Protein AF-A0A1A6B3C7-F1 (afdb_monomer_lite)

Foldseek 3Di:
DQQVVCVVCVVLQCVLCVDDGAPLPNQAPGRDPVLSVVLVVVLVVVLVVLVVVCVVVVPCLQNLLQLLLVLCCLCVRQPPSNCVSRVDHDPCVVVSVVVNVVSVVCSVVVCVVVVPDPVSNVVSPVSSNVCNVPSSVVSSNVSNVVNVVVVVVVVVD

Organism: NCBI:txid1353534

Secondary structure (DSSP, 8-state):
-HHHHHHHTHHHHHHH-SS--TTTGGG-SS--HHHHHHHHHHHHHHHHHHHHHHHHHT--HHHHHHHHHHHHHIIIIIIIIIIIHSSS--TTHHHHHHHHHHHHHHHHHHHHHTT--HHHHHHHHHHHHHHHHHHHHHHHHHHHHHHHHHHHHHH--

Radius of gyration: 17.5 Å; chains: 1; bounding box: 45×29×55 Å

InterPro domains:
  IPR025671 Protein of unknown function with HXXEE motif [PF13787] (2-106)

pLDDT: mean 87.46, std 9.34, range [53.22, 97.88]

Sequence (157 aa):
MTEVWAKRYKKEIDMAWPKRQPFGLDYMHFYQSPTIALGIYFEFILYLLISLLSAVFKSYFIWYSTFLGVTLHLLLIHIIIGSFKFKHYVPGVITSIIFLLPSIYYLYVSGKMLHYTGTTVILAFLLGIALLIALLPILHKSMGPCSNWFHKYSKAR

Structure (mmCIF, N/CA/C/O backbone):
data_AF-A0A1A6B3C7-F1
#
_entry.id   AF-A0A1A6B3C7-F1
#
loop_
_atom_site.group_PDB
_atom_site.id
_atom_site.type_symbol
_atom_site.label_atom_id
_atom_site.label_alt_id
_atom_site.label_comp_id
_atom_site.label_asym_id
_atom_site.label_entity_id
_atom_site.label_seq_id
_atom_site.pdbx_PDB_ins_code
_atom_site.Cartn_x
_atom_site.Cartn_y
_atom_site.Cartn_z
_atom_site.occupancy
_atom_site.B_iso_or_equiv
_atom_site.auth_seq_id
_atom_site.auth_comp_id
_atom_site.auth_asym_id
_atom_site.auth_atom_id
_atom_site.pdbx_PDB_model_num
ATOM 1 N N . MET A 1 1 ? 3.971 2.893 -19.612 1.00 67.00 1 MET A N 1
ATOM 2 C CA . MET A 1 1 ? 4.487 4.007 -18.768 1.00 67.00 1 MET A CA 1
ATOM 3 C C . MET A 1 1 ? 5.638 3.543 -17.882 1.00 67.00 1 MET A C 1
ATOM 5 O O . MET A 1 1 ? 6.721 4.111 -17.971 1.00 67.00 1 MET A O 1
ATOM 9 N N . THR A 1 2 ? 5.430 2.498 -17.077 1.00 76.25 2 THR A N 1
ATOM 10 C CA . THR A 1 2 ? 6.466 1.873 -16.233 1.00 76.25 2 THR A CA 1
ATOM 11 C C . THR A 1 2 ? 7.654 1.357 -17.045 1.00 76.25 2 THR A C 1
ATOM 13 O O . THR A 1 2 ? 8.788 1.519 -16.618 1.00 76.25 2 THR A O 1
ATOM 16 N N . GLU A 1 3 ? 7.407 0.854 -18.259 1.00 78.56 3 GLU A N 1
ATOM 17 C CA . GLU A 1 3 ? 8.450 0.404 -19.193 1.00 78.56 3 GLU A CA 1
ATOM 18 C C . GLU A 1 3 ? 9.423 1.494 -19.602 1.00 78.56 3 GLU A C 1
ATOM 20 O O . GLU A 1 3 ? 10.638 1.335 -19.507 1.00 78.56 3 GLU A O 1
ATOM 25 N N . VAL A 1 4 ? 8.874 2.621 -20.048 1.00 83.38 4 VAL A N 1
ATOM 26 C CA . VAL A 1 4 ? 9.660 3.766 -20.501 1.00 83.38 4 VAL A CA 1
ATOM 27 C C . VAL A 1 4 ? 10.434 4.357 -19.328 1.00 83.38 4 VAL A C 1
ATOM 29 O O . VAL A 1 4 ? 11.614 4.661 -19.471 1.00 83.38 4 VAL A O 1
ATOM 32 N N . TRP A 1 5 ? 9.792 4.468 -18.161 1.00 85.75 5 TRP A N 1
ATOM 33 C CA . TRP A 1 5 ? 10.437 4.929 -16.937 1.00 85.75 5 TRP A CA 1
ATOM 34 C C . TRP A 1 5 ? 11.610 4.027 -16.528 1.00 85.75 5 TRP A C 1
ATOM 36 O O . TRP A 1 5 ? 12.724 4.518 -16.354 1.00 85.75 5 TRP A O 1
ATOM 46 N N . ALA A 1 6 ? 11.390 2.716 -16.438 1.00 82.69 6 ALA A N 1
ATOM 47 C CA . ALA A 1 6 ? 12.410 1.790 -15.965 1.00 82.69 6 ALA A CA 1
ATOM 48 C C . ALA A 1 6 ? 13.567 1.640 -16.963 1.00 82.69 6 ALA A C 1
ATOM 50 O O . ALA A 1 6 ? 14.722 1.556 -16.560 1.00 82.69 6 ALA A O 1
ATOM 51 N N . LYS A 1 7 ? 13.287 1.705 -18.275 1.00 86.00 7 LYS A N 1
ATOM 52 C CA . LYS A 1 7 ? 14.331 1.762 -19.307 1.00 86.00 7 LYS A CA 1
ATOM 53 C C . LYS A 1 7 ? 15.154 3.049 -19.212 1.00 86.00 7 LYS A C 1
ATOM 55 O O . LYS A 1 7 ? 16.371 2.996 -19.361 1.00 86.00 7 LYS A O 1
ATOM 60 N N . ARG A 1 8 ? 14.502 4.194 -18.976 1.00 87.94 8 ARG A N 1
ATOM 61 C CA . ARG A 1 8 ? 15.158 5.508 -18.881 1.00 87.94 8 ARG A CA 1
ATOM 62 C C . ARG A 1 8 ? 16.119 5.593 -17.701 1.00 87.94 8 ARG A C 1
ATOM 64 O O . ARG A 1 8 ? 17.192 6.154 -17.867 1.00 87.94 8 ARG A O 1
ATOM 71 N N . TYR A 1 9 ? 15.730 5.042 -16.553 1.00 88.62 9 TYR A N 1
ATOM 72 C CA . TYR A 1 9 ? 16.489 5.143 -15.304 1.00 88.62 9 TYR A CA 1
ATOM 73 C C . TYR A 1 9 ? 17.169 3.834 -14.883 1.00 88.62 9 TYR A C 1
ATOM 75 O O . TYR A 1 9 ? 17.422 3.612 -13.700 1.00 88.62 9 TYR A O 1
ATOM 83 N N . LYS A 1 10 ? 17.433 2.926 -15.831 1.00 86.44 10 LYS A N 1
ATOM 84 C CA . LYS A 1 10 ? 17.954 1.584 -15.530 1.00 86.44 10 LYS A CA 1
ATOM 85 C C . LYS A 1 10 ? 19.218 1.635 -14.666 1.00 86.44 10 LYS A C 1
ATOM 87 O O . LYS A 1 10 ? 19.299 0.950 -13.654 1.00 86.44 10 LYS A O 1
ATO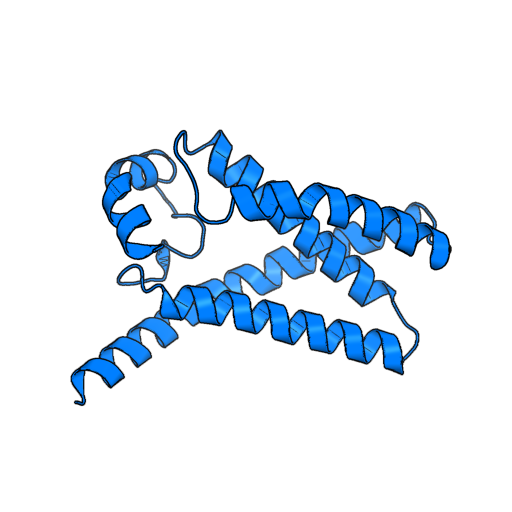M 92 N N . LYS A 1 11 ? 20.182 2.479 -15.045 1.00 88.81 11 LYS A N 1
ATOM 93 C CA . LYS A 1 11 ? 21.468 2.599 -14.345 1.00 88.81 11 LYS A CA 1
ATOM 94 C C . LYS A 1 11 ? 21.268 3.087 -12.910 1.00 88.81 11 LYS A C 1
ATOM 96 O O . LYS A 1 11 ? 21.895 2.584 -11.987 1.00 88.81 11 LYS A O 1
ATOM 101 N N . GLU A 1 12 ? 20.396 4.064 -12.718 1.00 90.19 12 GLU A N 1
ATOM 102 C CA . GLU A 1 12 ? 20.086 4.665 -11.428 1.00 90.19 12 GLU A CA 1
ATOM 103 C C . GLU A 1 12 ? 19.334 3.693 -10.517 1.00 90.19 12 GLU A C 1
ATOM 105 O O . GLU A 1 12 ? 19.617 3.645 -9.322 1.00 90.19 12 GLU A O 1
ATOM 110 N N . ILE A 1 13 ? 18.429 2.885 -11.080 1.00 86.94 13 ILE A N 1
ATOM 111 C CA . ILE A 1 13 ? 17.741 1.805 -10.362 1.00 86.94 13 ILE A CA 1
ATOM 112 C C . ILE A 1 13 ? 18.762 0.756 -9.905 1.00 86.94 13 ILE A C 1
ATOM 114 O O . ILE A 1 13 ? 18.779 0.408 -8.726 1.00 86.94 13 ILE A O 1
ATOM 118 N N . ASP A 1 14 ? 19.648 0.307 -10.798 1.00 87.06 14 ASP A N 1
ATOM 119 C CA . ASP A 1 14 ? 20.676 -0.695 -10.483 1.00 87.06 14 ASP A CA 1
ATOM 120 C C . ASP A 1 14 ? 21.661 -0.189 -9.411 1.00 87.06 14 ASP A C 1
ATOM 122 O O . ASP A 1 14 ? 22.065 -0.942 -8.525 1.00 87.06 14 ASP A O 1
ATOM 126 N N . MET A 1 15 ? 22.009 1.104 -9.434 1.00 88.50 15 MET A N 1
ATOM 127 C CA . MET A 1 15 ? 22.848 1.729 -8.403 1.00 88.50 15 MET A CA 1
ATOM 128 C C . MET A 1 15 ? 22.125 1.869 -7.056 1.00 88.50 15 MET A C 1
ATOM 130 O O . MET A 1 15 ? 22.731 1.641 -6.009 1.00 88.50 15 MET A O 1
ATOM 134 N N . ALA A 1 16 ? 20.844 2.248 -7.058 1.00 86.31 16 ALA A N 1
ATOM 135 C CA . ALA A 1 16 ? 20.058 2.406 -5.834 1.00 86.31 16 ALA A CA 1
ATOM 136 C C . ALA A 1 16 ? 19.694 1.055 -5.189 1.00 86.31 16 ALA A C 1
ATOM 138 O O . ALA A 1 16 ? 19.563 0.966 -3.964 1.00 86.31 16 ALA A O 1
ATOM 139 N N . TRP A 1 17 ? 19.560 -0.001 -5.998 1.00 86.12 17 TRP A N 1
ATOM 140 C CA . TRP A 1 17 ? 19.136 -1.333 -5.569 1.00 86.12 17 TRP A CA 1
ATOM 141 C C . TRP A 1 17 ? 19.932 -2.462 -6.249 1.00 86.12 17 TRP A C 1
ATOM 143 O O . TRP A 1 17 ? 19.378 -3.231 -7.032 1.00 86.12 17 TRP A O 1
ATOM 153 N N . PRO A 1 18 ? 21.212 -2.658 -5.883 1.00 82.94 18 PRO A N 1
ATOM 154 C CA . PRO A 1 18 ? 22.110 -3.587 -6.581 1.00 82.94 18 PRO A CA 1
ATOM 155 C C . PRO A 1 18 ? 21.789 -5.075 -6.373 1.00 82.94 18 PRO A C 1
ATOM 157 O O . PRO A 1 18 ? 22.317 -5.922 -7.084 1.00 82.94 18 PRO A O 1
ATOM 160 N N . LYS A 1 19 ? 20.978 -5.419 -5.362 1.00 82.12 19 LYS A N 1
ATOM 161 C CA . LYS A 1 19 ? 20.668 -6.818 -5.002 1.00 82.12 19 LYS A CA 1
ATOM 162 C C . LYS A 1 19 ? 19.259 -7.259 -5.386 1.00 82.12 19 LYS A C 1
ATOM 164 O O . LYS A 1 19 ? 19.072 -8.424 -5.717 1.00 82.12 19 LYS A O 1
ATOM 169 N N . ARG A 1 20 ? 18.275 -6.373 -5.217 1.00 77.56 20 ARG A N 1
ATOM 170 C CA . ARG A 1 20 ? 16.848 -6.632 -5.443 1.00 77.56 20 ARG A CA 1
ATOM 171 C C . ARG A 1 20 ? 16.152 -5.336 -5.798 1.00 77.56 20 ARG A C 1
ATOM 173 O O . ARG A 1 20 ? 16.101 -4.434 -4.957 1.00 77.56 20 ARG A O 1
ATOM 180 N N . GLN A 1 21 ? 15.639 -5.251 -7.011 1.00 77.25 21 GLN A N 1
ATOM 181 C CA . GLN A 1 21 ? 14.919 -4.092 -7.487 1.00 77.25 21 GLN A CA 1
ATOM 182 C C . GLN A 1 21 ? 13.523 -4.014 -6.831 1.00 77.25 21 GLN A C 1
ATOM 184 O O . GLN A 1 21 ? 12.835 -5.022 -6.647 1.00 77.25 21 GLN A O 1
ATOM 189 N N . PRO A 1 22 ? 13.078 -2.809 -6.445 1.00 72.38 22 PRO A N 1
ATOM 190 C CA . PRO A 1 22 ? 11.774 -2.595 -5.820 1.00 72.38 22 PRO A CA 1
ATOM 191 C C . PRO A 1 22 ? 10.623 -2.741 -6.833 1.00 72.38 22 PRO A C 1
ATOM 193 O O . PRO A 1 22 ? 10.848 -2.912 -8.025 1.00 72.38 22 PRO A O 1
ATOM 196 N N . PHE A 1 23 ? 9.373 -2.648 -6.364 1.00 68.62 23 PHE A N 1
ATOM 197 C CA . PHE A 1 23 ? 8.165 -2.571 -7.214 1.00 68.62 23 PHE A CA 1
ATOM 198 C C . PHE A 1 23 ? 7.959 -3.752 -8.183 1.00 68.62 23 PHE A C 1
ATOM 200 O O . PHE A 1 23 ? 7.419 -3.583 -9.273 1.00 68.62 23 PHE A O 1
ATOM 207 N N . GLY A 1 24 ? 8.433 -4.945 -7.812 1.00 67.81 24 GLY A N 1
ATOM 208 C CA . GLY A 1 24 ? 8.288 -6.147 -8.637 1.00 67.81 24 GLY A CA 1
ATOM 209 C C . GLY A 1 24 ? 9.179 -6.175 -9.882 1.00 67.81 24 GLY A C 1
ATOM 210 O O . GLY A 1 24 ? 9.039 -7.087 -10.694 1.00 67.81 24 GLY A O 1
ATOM 211 N N . LEU A 1 25 ? 10.114 -5.228 -10.021 1.00 73.38 25 LEU A N 1
ATOM 212 C CA . LEU A 1 25 ? 10.999 -5.128 -11.184 1.00 73.38 25 LEU A CA 1
ATOM 213 C C . LEU A 1 25 ? 11.884 -6.379 -11.366 1.00 73.38 25 LEU A C 1
ATOM 215 O O . LEU A 1 25 ? 12.137 -6.770 -12.500 1.00 73.38 25 LEU A O 1
ATOM 219 N N . ASP A 1 26 ? 12.250 -7.069 -10.279 1.00 70.25 26 ASP A N 1
ATOM 220 C CA . ASP A 1 26 ? 13.024 -8.324 -10.322 1.00 70.25 26 ASP A CA 1
ATOM 221 C C . ASP A 1 26 ? 12.297 -9.488 -11.024 1.00 70.25 26 ASP A C 1
ATOM 223 O O . ASP A 1 26 ? 12.937 -10.407 -11.532 1.00 70.25 26 ASP A O 1
ATOM 227 N N . TYR A 1 27 ? 10.959 -9.486 -11.031 1.00 63.81 27 TYR A N 1
ATOM 228 C CA . TYR A 1 27 ? 10.140 -10.607 -11.518 1.00 63.81 27 TYR A CA 1
ATOM 229 C C . TYR A 1 27 ? 9.562 -10.356 -12.914 1.00 63.81 27 TYR A C 1
ATOM 231 O O . TYR A 1 27 ? 8.865 -11.205 -13.467 1.00 63.81 27 TYR A O 1
ATOM 239 N N . MET A 1 28 ? 9.838 -9.191 -13.497 1.00 62.53 28 MET A N 1
ATOM 240 C CA . MET A 1 28 ? 9.318 -8.784 -14.793 1.00 62.53 28 MET A CA 1
ATOM 241 C C . MET A 1 28 ? 10.407 -8.885 -15.859 1.00 62.53 28 MET A C 1
ATOM 243 O O . MET A 1 28 ? 11.279 -8.027 -15.945 1.00 62.53 28 MET A O 1
ATOM 247 N N . HIS A 1 29 ? 10.336 -9.911 -16.716 1.00 61.31 29 HIS A N 1
ATOM 248 C CA . HIS A 1 29 ? 11.375 -10.149 -17.728 1.00 61.31 29 HIS A CA 1
ATOM 249 C C . HIS A 1 29 ? 11.527 -9.041 -18.773 1.00 61.31 29 HIS A C 1
ATOM 251 O O . HIS A 1 29 ? 12.598 -8.910 -19.344 1.00 61.31 29 HIS A O 1
ATOM 257 N N . PHE A 1 30 ? 10.509 -8.210 -18.961 1.00 54.19 30 PHE A N 1
ATOM 258 C CA . PHE A 1 30 ? 10.582 -6.838 -19.454 1.00 54.19 30 PHE A CA 1
ATOM 259 C C . PHE A 1 30 ? 9.404 -6.108 -18.794 1.00 54.19 30 PHE A C 1
ATOM 261 O O . PHE A 1 30 ? 8.420 -6.750 -18.428 1.00 54.19 30 PHE A O 1
ATOM 268 N N . TYR A 1 31 ? 9.523 -4.799 -18.592 1.00 61.94 31 TYR A N 1
ATOM 269 C CA . TYR A 1 31 ? 8.747 -3.937 -17.686 1.00 61.94 31 TYR A CA 1
ATOM 270 C C . TYR A 1 31 ? 7.219 -3.794 -17.926 1.00 61.94 31 TYR A C 1
ATOM 272 O O . TYR A 1 31 ? 6.671 -2.717 -17.703 1.00 61.94 31 TYR A O 1
ATOM 280 N N . GLN A 1 32 ? 6.525 -4.834 -18.385 1.00 74.56 32 GLN A N 1
ATOM 281 C CA . GLN A 1 32 ? 5.183 -4.794 -18.961 1.00 74.56 32 GLN A CA 1
ATOM 282 C C . GLN A 1 32 ? 4.163 -4.020 -18.109 1.00 74.56 32 GLN A C 1
ATOM 284 O O . GLN A 1 32 ? 3.690 -4.485 -17.071 1.00 74.56 32 GLN A O 1
ATOM 289 N N . SER A 1 33 ? 3.768 -2.836 -18.584 1.00 80.31 33 SER A N 1
ATOM 290 C CA . SER A 1 33 ? 2.710 -2.037 -17.951 1.00 80.31 33 SER A CA 1
ATOM 291 C C . SER A 1 33 ? 1.408 -2.830 -17.699 1.00 80.31 33 SER A C 1
ATOM 293 O O . SER A 1 33 ? 0.825 -2.630 -16.631 1.00 80.31 33 SER A O 1
ATOM 295 N N . PRO A 1 34 ? 0.969 -3.762 -18.577 1.00 83.88 34 PRO A N 1
ATOM 296 C CA . PRO A 1 34 ? -0.210 -4.599 -18.326 1.00 83.88 34 PRO A CA 1
ATOM 297 C C . PRO A 1 34 ? -0.131 -5.452 -17.054 1.00 83.88 34 PRO A C 1
ATOM 299 O O . PRO A 1 34 ? -1.111 -5.571 -16.325 1.00 83.88 34 PRO A O 1
ATOM 302 N N . THR A 1 35 ? 1.03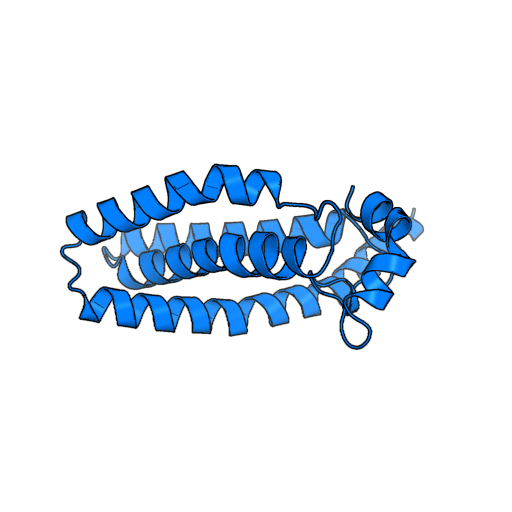3 -6.017 -16.748 1.00 83.56 35 THR A N 1
ATOM 303 C CA . THR A 1 35 ? 1.204 -6.901 -15.590 1.00 83.56 35 THR A CA 1
ATOM 304 C C . THR A 1 35 ? 1.151 -6.128 -14.275 1.00 83.56 35 THR A C 1
ATOM 306 O O . THR A 1 35 ? 0.542 -6.584 -13.310 1.00 83.56 35 THR A O 1
ATOM 309 N N . ILE A 1 36 ? 1.738 -4.927 -14.242 1.00 82.00 36 ILE A N 1
ATOM 310 C CA . ILE A 1 36 ? 1.648 -4.032 -13.080 1.00 82.00 36 ILE A CA 1
ATOM 311 C C . ILE A 1 36 ? 0.198 -3.585 -12.875 1.00 82.00 36 ILE A C 1
ATOM 313 O O . ILE A 1 36 ? -0.298 -3.616 -11.751 1.00 82.00 36 ILE A O 1
ATOM 317 N N . ALA A 1 37 ? -0.503 -3.232 -13.958 1.00 85.25 37 ALA A N 1
ATOM 318 C CA . ALA A 1 37 ? -1.917 -2.872 -13.897 1.00 85.25 37 ALA A CA 1
ATOM 319 C C . ALA A 1 37 ? -2.779 -4.018 -13.346 1.00 85.25 37 ALA A C 1
ATOM 321 O O . ALA A 1 37 ? -3.658 -3.779 -12.520 1.00 85.25 37 ALA A O 1
ATOM 322 N N . LEU A 1 38 ? -2.493 -5.263 -13.740 1.00 85.75 38 LEU A N 1
ATOM 323 C CA . LEU A 1 38 ? -3.178 -6.434 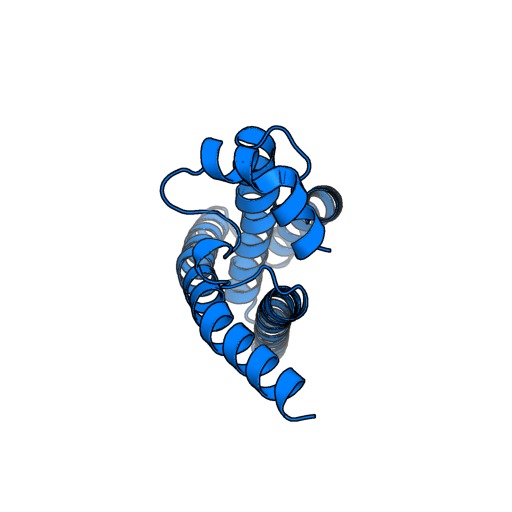-13.202 1.00 85.75 38 LEU A CA 1
ATOM 324 C C . LEU A 1 38 ? -2.910 -6.617 -11.702 1.00 85.75 38 LEU A C 1
ATOM 326 O O . LEU A 1 38 ? -3.835 -6.928 -10.959 1.00 85.75 38 LEU A O 1
ATOM 330 N N . GLY A 1 39 ? -1.676 -6.384 -11.245 1.00 85.00 39 GLY A N 1
ATOM 331 C CA . GLY A 1 39 ? -1.347 -6.408 -9.819 1.00 85.00 39 GLY A CA 1
ATOM 332 C C . GLY A 1 39 ? -2.197 -5.423 -9.015 1.00 85.00 39 GLY A C 1
ATOM 333 O O . GLY A 1 39 ? -2.895 -5.820 -8.085 1.00 85.00 39 GLY A O 1
ATOM 334 N N . ILE A 1 40 ? -2.220 -4.161 -9.446 1.00 86.38 40 ILE A N 1
ATOM 335 C CA . ILE A 1 40 ? -3.037 -3.106 -8.824 1.00 86.38 40 ILE A CA 1
ATOM 336 C C . ILE A 1 40 ? -4.524 -3.499 -8.824 1.00 86.38 40 ILE A C 1
ATOM 338 O O . ILE A 1 40 ? -5.228 -3.304 -7.835 1.00 86.38 40 ILE A O 1
ATOM 342 N N . TYR A 1 41 ? -5.009 -4.090 -9.919 1.00 89.88 41 TYR A N 1
ATOM 343 C CA . TYR A 1 41 ? -6.391 -4.553 -10.026 1.00 89.88 41 TYR A CA 1
ATOM 344 C C . TYR A 1 41 ? -6.720 -5.680 -9.034 1.00 89.88 41 TYR A C 1
ATOM 346 O O . TYR A 1 41 ? -7.786 -5.661 -8.420 1.00 89.88 41 TYR A O 1
ATOM 354 N N . PHE A 1 42 ? -5.806 -6.630 -8.819 1.00 89.31 42 PHE A N 1
ATOM 355 C CA . PHE A 1 42 ? -5.977 -7.679 -7.811 1.00 89.31 42 PHE A CA 1
ATOM 356 C C . PHE A 1 42 ? -6.043 -7.118 -6.388 1.00 89.31 42 PHE A C 1
ATOM 358 O O . PHE A 1 42 ? -6.909 -7.531 -5.617 1.00 89.31 42 PHE A O 1
ATOM 365 N N . GLU A 1 43 ? -5.177 -6.162 -6.042 1.00 88.69 43 GLU A N 1
ATOM 366 C CA . GLU A 1 43 ? -5.234 -5.484 -4.739 1.00 88.69 43 GLU A CA 1
ATOM 367 C C . GLU A 1 43 ? -6.565 -4.756 -4.548 1.00 88.69 43 GLU A C 1
ATOM 369 O O . GLU A 1 43 ? -7.188 -4.856 -3.489 1.00 88.69 43 GLU A O 1
ATOM 374 N N . PHE A 1 44 ? -7.043 -4.083 -5.597 1.00 90.88 44 PHE A N 1
ATOM 375 C CA . PHE A 1 44 ? -8.325 -3.394 -5.580 1.00 90.88 44 PHE A CA 1
ATOM 376 C C . PHE A 1 44 ? -9.506 -4.354 -5.382 1.00 90.88 44 PHE A C 1
ATOM 378 O O . PHE A 1 44 ? -10.353 -4.097 -4.527 1.00 90.88 44 PHE A O 1
ATOM 385 N N . ILE A 1 45 ? -9.552 -5.483 -6.102 1.00 94.12 45 ILE A N 1
ATOM 386 C CA . ILE A 1 45 ? -10.592 -6.510 -5.907 1.00 94.12 45 ILE A CA 1
ATOM 387 C C . ILE A 1 45 ? -10.562 -7.049 -4.480 1.00 94.12 45 ILE A C 1
ATOM 389 O O . ILE A 1 45 ? -11.614 -7.178 -3.854 1.00 94.12 45 ILE A O 1
ATOM 393 N N . LEU A 1 46 ? -9.376 -7.369 -3.956 1.00 92.69 46 LEU A N 1
ATOM 394 C CA . LEU A 1 46 ? -9.251 -7.891 -2.600 1.00 92.69 46 LEU A CA 1
ATOM 395 C C . LEU A 1 46 ? -9.777 -6.877 -1.579 1.00 92.69 46 LEU A C 1
ATOM 397 O O . LEU A 1 46 ? -10.531 -7.237 -0.675 1.00 92.69 46 LEU A O 1
ATOM 401 N N . TYR A 1 47 ? -9.434 -5.601 -1.753 1.00 92.94 47 TYR A N 1
ATOM 402 C CA . TYR A 1 47 ? -9.913 -4.531 -0.889 1.00 92.94 47 TYR A CA 1
ATOM 403 C C . TYR A 1 47 ? -11.431 -4.313 -1.000 1.00 92.94 47 TYR A C 1
ATOM 405 O O . TYR A 1 47 ? -12.102 -4.119 0.019 1.00 92.94 47 TYR A O 1
ATOM 413 N N . LEU A 1 48 ? -12.001 -4.403 -2.206 1.00 96.00 48 LEU A N 1
ATOM 414 C CA . LEU A 1 48 ? -13.451 -4.375 -2.418 1.00 96.00 48 LEU A CA 1
ATOM 415 C C . LEU A 1 48 ? -14.148 -5.538 -1.713 1.00 96.00 48 LEU A C 1
ATOM 417 O O . LEU A 1 48 ? -15.154 -5.325 -1.038 1.00 96.00 48 LEU A O 1
ATOM 421 N N . LEU A 1 49 ? -13.603 -6.750 -1.829 1.00 96.88 49 LEU A N 1
ATOM 422 C CA . LEU A 1 49 ? -14.141 -7.933 -1.167 1.00 96.88 49 LEU A CA 1
ATOM 423 C C . LEU A 1 49 ? -14.118 -7.762 0.356 1.00 96.88 49 LEU A C 1
ATOM 425 O O . LEU A 1 49 ? -15.135 -7.977 1.006 1.00 96.88 49 LEU A O 1
ATOM 429 N N . ILE A 1 50 ? -12.998 -7.309 0.925 1.00 96.62 50 ILE A N 1
ATOM 430 C CA . ILE A 1 50 ? -12.888 -7.022 2.363 1.00 96.62 50 ILE A CA 1
ATOM 431 C C . ILE A 1 50 ? -13.913 -5.963 2.784 1.00 96.62 50 ILE A C 1
ATOM 433 O O . ILE A 1 50 ? -14.592 -6.138 3.792 1.00 96.62 50 ILE A O 1
ATOM 437 N N . SER A 1 51 ? -14.075 -4.897 1.999 1.00 96.31 51 SER A N 1
ATOM 438 C CA . SER A 1 51 ? -15.050 -3.836 2.276 1.00 96.31 51 SER A CA 1
ATOM 439 C C . SER A 1 51 ? -16.490 -4.360 2.266 1.00 96.31 51 SER A C 1
ATOM 441 O O . SER A 1 51 ? -17.263 -4.059 3.177 1.00 96.31 51 SER A O 1
ATOM 443 N N . LEU A 1 52 ? -16.841 -5.188 1.277 1.00 97.56 52 LEU A N 1
ATOM 444 C CA . LEU A 1 52 ? -18.149 -5.831 1.181 1.00 97.56 52 LEU A CA 1
ATOM 445 C C . LEU A 1 52 ? -18.402 -6.747 2.382 1.00 97.56 52 LEU A C 1
ATOM 447 O O . LEU A 1 52 ? -19.439 -6.632 3.033 1.00 97.56 52 LEU A O 1
ATOM 451 N N . LEU A 1 53 ? -17.446 -7.619 2.715 1.00 97.44 53 LEU A N 1
ATOM 452 C CA . LEU A 1 53 ? -17.558 -8.530 3.854 1.00 97.44 53 LEU A CA 1
ATOM 453 C C . LEU A 1 53 ? -17.700 -7.749 5.166 1.00 97.44 53 LEU A C 1
ATOM 455 O O . LEU A 1 53 ? -18.571 -8.061 5.974 1.00 97.44 53 LEU A O 1
ATOM 459 N N . SER A 1 54 ? -16.928 -6.680 5.358 1.00 97.06 54 SER A N 1
ATOM 460 C CA . SER A 1 54 ? -17.071 -5.809 6.526 1.00 97.06 54 SER A CA 1
ATOM 461 C C . SER A 1 54 ? -18.454 -5.163 6.622 1.00 97.06 54 SER A C 1
ATOM 463 O O . SER A 1 54 ? -19.014 -5.088 7.715 1.00 97.06 54 SER A O 1
ATOM 465 N N . ALA A 1 55 ? -19.045 -4.754 5.496 1.00 96.69 55 ALA A N 1
ATOM 466 C CA . ALA A 1 55 ? -20.395 -4.195 5.464 1.00 96.69 55 ALA A CA 1
ATOM 467 C C . ALA A 1 55 ? -21.496 -5.234 5.753 1.00 96.69 55 ALA A C 1
ATOM 469 O O . ALA A 1 55 ? -22.488 -4.890 6.409 1.00 96.69 55 ALA A O 1
ATOM 470 N N . VAL A 1 56 ? -21.318 -6.479 5.292 1.00 97.88 56 VAL A N 1
ATOM 471 C CA . VAL A 1 56 ? -22.239 -7.610 5.515 1.00 97.88 56 VAL A CA 1
ATOM 472 C C . VAL A 1 56 ? -22.187 -8.078 6.969 1.00 97.88 56 VAL A C 1
ATOM 474 O O . VAL A 1 56 ? -23.220 -8.153 7.627 1.00 97.88 56 VAL A O 1
ATOM 477 N N . PHE A 1 57 ? -20.990 -8.331 7.498 1.00 96.56 57 PHE A N 1
ATOM 478 C CA . PHE A 1 57 ? -20.794 -8.876 8.846 1.00 96.56 57 PHE A CA 1
ATOM 479 C C . PHE A 1 57 ? -20.736 -7.811 9.946 1.00 96.56 57 PHE A C 1
ATOM 481 O O . PHE A 1 57 ? -20.576 -8.153 11.115 1.00 96.56 57 PHE A O 1
ATOM 488 N N . LYS A 1 58 ? -20.827 -6.522 9.589 1.00 95.62 58 LYS A N 1
ATOM 489 C CA . LYS A 1 58 ? -20.691 -5.378 10.513 1.00 95.62 58 LYS A CA 1
ATOM 490 C C . LYS A 1 58 ? -19.395 -5.409 11.334 1.00 95.62 58 LYS A C 1
ATOM 492 O O . LYS A 1 58 ? -19.333 -4.870 12.435 1.00 95.62 58 LYS A O 1
ATOM 497 N N . SER A 1 59 ? -18.344 -6.015 10.781 1.00 94.69 59 SER A N 1
ATOM 498 C CA . SER A 1 59 ? -17.025 -6.128 11.403 1.00 94.69 59 SER A CA 1
ATOM 499 C C . SER A 1 59 ? -15.989 -5.399 10.560 1.00 94.69 59 SER A C 1
ATOM 501 O O . SER A 1 59 ? -15.625 -5.837 9.469 1.00 94.69 59 SER A O 1
ATOM 503 N N . TYR A 1 60 ? -15.510 -4.268 11.070 1.00 97.06 60 TYR A N 1
ATOM 504 C CA . TYR A 1 60 ? -14.656 -3.339 10.324 1.00 97.06 60 TYR A CA 1
ATOM 505 C C . TYR A 1 60 ? -13.176 -3.444 10.688 1.00 97.06 60 TYR A C 1
ATOM 507 O O . TYR A 1 60 ? -12.358 -2.745 10.100 1.00 97.06 60 TYR A O 1
ATOM 515 N N . PHE A 1 61 ? -12.807 -4.333 11.613 1.00 96.94 61 PHE A N 1
ATOM 516 C CA . PHE A 1 61 ? -11.431 -4.422 12.098 1.00 96.94 61 PHE A CA 1
ATOM 517 C C . PHE A 1 61 ? -10.461 -4.829 10.983 1.00 96.94 61 PHE A C 1
ATOM 519 O O . PHE A 1 61 ? -9.419 -4.201 10.800 1.00 96.94 61 PHE A O 1
ATOM 526 N N . ILE A 1 62 ? -10.831 -5.834 10.183 1.00 96.44 62 ILE A N 1
ATOM 527 C CA . ILE A 1 62 ? -10.018 -6.300 9.050 1.00 96.44 62 ILE A CA 1
ATOM 528 C C . ILE A 1 62 ? -9.942 -5.222 7.968 1.00 96.44 62 ILE A C 1
ATOM 530 O O . ILE A 1 62 ? -8.856 -4.951 7.457 1.00 96.44 62 ILE A O 1
ATOM 534 N N . TRP A 1 63 ? -11.065 -4.571 7.653 1.00 97.31 63 TRP A N 1
ATOM 535 C CA . TRP A 1 63 ? -11.098 -3.454 6.709 1.00 97.31 63 TRP A CA 1
ATOM 536 C C . TRP A 1 63 ? -10.178 -2.313 7.146 1.00 97.31 63 TRP A C 1
ATOM 538 O O . TRP A 1 63 ? -9.314 -1.901 6.377 1.00 97.31 63 TRP A O 1
ATOM 548 N N . TYR A 1 64 ? -10.288 -1.879 8.403 1.00 97.75 64 TYR A N 1
ATOM 549 C CA . TYR A 1 64 ? -9.464 -0.820 8.979 1.00 97.75 64 TYR A CA 1
ATOM 550 C C . TYR A 1 64 ? -7.977 -1.195 8.945 1.00 97.75 64 TYR A C 1
ATOM 552 O O . TYR A 1 64 ? -7.146 -0.402 8.512 1.00 97.75 64 TYR A O 1
ATOM 560 N N . SER A 1 65 ? -7.642 -2.433 9.327 1.00 97.38 65 SER A N 1
ATOM 561 C CA . SER A 1 65 ? -6.266 -2.955 9.286 1.00 97.38 65 SER A CA 1
ATOM 562 C C . SER A 1 65 ? -5.708 -2.982 7.864 1.00 97.38 65 SER A C 1
ATOM 564 O O . SER A 1 65 ? -4.570 -2.583 7.628 1.00 97.38 65 SER A O 1
ATOM 566 N N . THR A 1 66 ? -6.520 -3.413 6.898 1.00 95.88 66 THR A N 1
ATOM 567 C CA . THR A 1 66 ? -6.127 -3.477 5.487 1.00 95.88 66 THR A CA 1
ATOM 568 C C . THR A 1 66 ? -5.929 -2.076 4.919 1.00 95.88 66 THR A C 1
ATOM 570 O O . THR A 1 66 ? -4.914 -1.819 4.278 1.00 95.88 66 THR A O 1
ATOM 573 N N . PHE A 1 67 ? -6.844 -1.144 5.198 1.00 96.44 67 PHE A N 1
ATOM 574 C CA . PHE A 1 67 ? -6.743 0.244 4.745 1.00 96.44 67 PHE A CA 1
ATOM 575 C C . PHE A 1 67 ? -5.540 0.968 5.356 1.00 96.44 67 PHE A C 1
ATOM 577 O O . PHE A 1 67 ? -4.835 1.715 4.675 1.00 96.44 67 PHE A O 1
ATOM 584 N N . LEU A 1 68 ? -5.248 0.694 6.627 1.00 96.38 68 LEU A N 1
ATOM 585 C CA . LEU A 1 68 ? -4.034 1.153 7.287 1.00 96.38 68 LEU A CA 1
ATOM 586 C C . LEU A 1 68 ? -2.791 0.573 6.598 1.00 96.38 68 LEU A C 1
ATOM 588 O O . LEU A 1 68 ? -1.877 1.326 6.268 1.00 96.38 68 LEU A O 1
ATOM 592 N N . GLY A 1 69 ? -2.778 -0.729 6.299 1.00 95.12 69 GLY A N 1
ATOM 593 C CA . GLY A 1 69 ? -1.717 -1.371 5.519 1.00 95.12 69 GLY A CA 1
ATOM 594 C C . GLY A 1 69 ? -1.499 -0.709 4.152 1.00 95.12 69 GLY A C 1
ATOM 595 O O . GLY A 1 69 ? -0.365 -0.391 3.805 1.00 95.12 69 GLY A O 1
ATOM 596 N N . VAL A 1 70 ? -2.571 -0.408 3.412 1.00 92.38 70 VAL A N 1
ATOM 597 C CA . VAL A 1 70 ? -2.506 0.331 2.135 1.00 92.38 70 VAL A CA 1
ATOM 598 C C . VAL A 1 70 ? -1.962 1.748 2.341 1.00 92.38 70 VAL A C 1
ATOM 600 O O . VAL A 1 70 ? -1.101 2.197 1.592 1.00 92.38 70 VAL A O 1
ATOM 603 N N . THR A 1 71 ? -2.382 2.450 3.391 1.00 94.81 71 THR A N 1
ATOM 604 C CA . THR A 1 71 ? -1.859 3.791 3.702 1.00 94.81 71 THR A CA 1
ATOM 605 C C . THR A 1 71 ? -0.352 3.748 3.982 1.00 94.81 71 THR A C 1
ATOM 607 O O . THR A 1 71 ? 0.408 4.579 3.479 1.00 94.81 71 THR A O 1
ATOM 610 N N . LEU A 1 72 ? 0.109 2.733 4.721 1.00 93.56 72 LEU A N 1
ATOM 611 C CA . LEU A 1 72 ? 1.532 2.484 4.946 1.00 93.56 72 LEU A CA 1
ATOM 612 C C . LEU A 1 72 ? 2.263 2.090 3.665 1.00 93.56 72 LEU A C 1
ATOM 614 O O . LEU A 1 72 ? 3.406 2.498 3.492 1.00 93.56 72 LEU A O 1
ATOM 618 N N . HIS A 1 73 ? 1.635 1.343 2.757 1.00 90.19 73 HIS A N 1
ATOM 619 C CA . HIS A 1 73 ? 2.205 1.040 1.446 1.00 90.19 73 HIS A CA 1
ATOM 620 C C . HIS A 1 73 ? 2.521 2.325 0.670 1.00 90.19 73 HIS A C 1
ATOM 622 O O . HIS A 1 73 ? 3.652 2.508 0.213 1.00 90.19 73 HIS A O 1
ATOM 628 N N . LEU A 1 74 ? 1.555 3.247 0.580 1.00 90.31 74 LEU A N 1
ATOM 629 C CA . LEU A 1 74 ? 1.729 4.531 -0.108 1.00 90.31 74 LEU A CA 1
ATOM 630 C C . LEU A 1 74 ? 2.883 5.341 0.502 1.00 90.31 74 LEU A C 1
ATOM 632 O O . LEU A 1 74 ? 3.730 5.868 -0.224 1.00 90.31 74 LEU A O 1
ATOM 636 N N . LEU A 1 75 ? 2.954 5.396 1.834 1.00 90.94 75 LEU A N 1
ATOM 637 C CA . LEU A 1 75 ? 3.987 6.141 2.550 1.00 90.94 75 LEU A CA 1
ATOM 638 C C . LEU A 1 75 ? 5.371 5.480 2.457 1.00 90.94 75 LEU A C 1
ATOM 640 O O . LEU A 1 75 ? 6.349 6.121 2.081 1.00 90.94 75 LEU A O 1
ATOM 644 N N . LEU A 1 76 ? 5.478 4.202 2.812 1.00 87.94 76 LEU A N 1
ATOM 645 C CA . LEU A 1 76 ? 6.758 3.512 2.940 1.00 87.94 76 LEU A CA 1
ATOM 646 C C . LEU A 1 76 ? 7.326 3.122 1.580 1.00 87.94 76 LEU A C 1
ATOM 648 O O . LEU A 1 76 ? 8.500 3.370 1.328 1.00 87.94 76 LEU A O 1
ATOM 652 N N . ILE A 1 77 ? 6.525 2.514 0.704 1.00 84.50 77 ILE A N 1
ATOM 653 C CA . ILE A 1 77 ? 7.023 1.916 -0.540 1.00 84.50 77 ILE A CA 1
ATOM 654 C C . ILE A 1 77 ? 7.224 2.986 -1.615 1.00 84.50 77 ILE A C 1
ATOM 656 O O . ILE A 1 77 ? 8.310 3.079 -2.189 1.00 84.50 77 ILE A O 1
ATOM 660 N N . HIS A 1 78 ? 6.224 3.840 -1.851 1.00 83.50 78 HIS A N 1
ATOM 661 C CA . HIS A 1 78 ? 6.309 4.858 -2.902 1.00 83.50 78 HIS A CA 1
ATOM 662 C C . HIS A 1 78 ? 7.061 6.116 -2.454 1.00 83.50 78 HIS A C 1
ATOM 664 O O . HIS A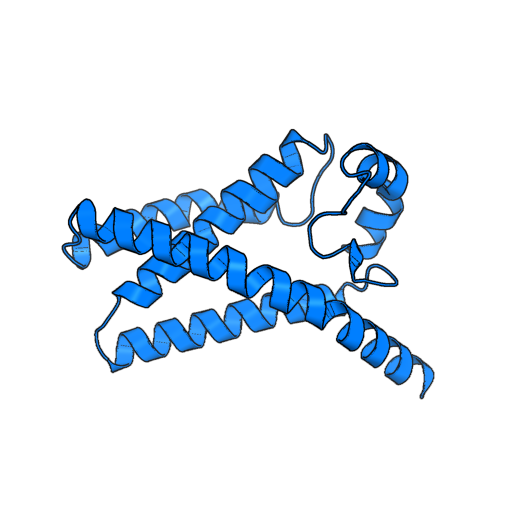 1 78 ? 7.984 6.554 -3.143 1.00 83.50 78 HIS A O 1
ATOM 670 N N . ILE A 1 79 ? 6.703 6.701 -1.308 1.00 86.50 79 ILE A N 1
ATOM 671 C CA . ILE A 1 79 ? 7.290 7.980 -0.882 1.00 86.50 79 ILE A CA 1
ATOM 672 C C . ILE A 1 79 ? 8.678 7.761 -0.269 1.00 86.50 79 ILE A C 1
ATOM 674 O O . ILE A 1 79 ? 9.665 8.233 -0.825 1.00 86.50 79 ILE A O 1
ATOM 678 N N . ILE A 1 80 ? 8.788 7.018 0.834 1.00 85.69 80 ILE A N 1
ATOM 679 C CA . ILE A 1 80 ? 10.049 6.911 1.584 1.00 85.69 80 ILE A CA 1
ATOM 680 C C . ILE A 1 80 ? 11.080 6.061 0.835 1.00 85.69 80 ILE A C 1
ATOM 682 O O . ILE A 1 80 ? 12.150 6.552 0.489 1.00 85.69 80 ILE A O 1
ATOM 686 N N . ILE A 1 81 ? 10.790 4.790 0.559 1.00 79.94 81 ILE A N 1
ATOM 687 C CA . ILE A 1 81 ? 11.760 3.883 -0.072 1.00 79.94 81 ILE A CA 1
ATOM 688 C C . ILE A 1 81 ? 12.012 4.299 -1.516 1.00 79.94 81 ILE A C 1
ATOM 690 O O . ILE A 1 81 ? 13.170 4.359 -1.927 1.00 79.94 81 ILE A O 1
ATOM 694 N N . GLY A 1 82 ? 10.947 4.599 -2.263 1.00 75.12 82 GLY A N 1
ATOM 695 C CA . GLY A 1 82 ? 11.036 5.052 -3.642 1.00 75.12 82 GLY A CA 1
ATOM 696 C C . GLY A 1 82 ? 11.784 6.373 -3.767 1.00 75.12 82 GLY A C 1
ATOM 697 O O . GLY A 1 82 ? 12.833 6.413 -4.390 1.00 75.12 82 GLY A O 1
ATOM 698 N N . SER A 1 83 ? 11.293 7.448 -3.156 1.00 76.06 83 SER A N 1
ATOM 699 C CA . SER A 1 83 ? 11.793 8.795 -3.475 1.00 76.06 83 SER A CA 1
ATOM 700 C C . SER A 1 83 ? 13.059 9.181 -2.704 1.00 76.06 83 SER A C 1
ATOM 702 O O . SER A 1 83 ? 13.829 10.015 -3.173 1.00 76.06 83 SER A O 1
ATOM 704 N N . PHE A 1 84 ? 13.306 8.592 -1.526 1.00 74.19 84 PHE A N 1
ATOM 705 C CA . PHE A 1 84 ? 14.485 8.940 -0.724 1.00 74.19 84 PHE A CA 1
ATOM 706 C C . PHE A 1 84 ? 15.749 8.201 -1.181 1.00 74.19 84 PHE A C 1
ATOM 708 O O . PHE A 1 84 ? 16.835 8.779 -1.186 1.00 74.19 84 PHE A O 1
ATOM 715 N N . LYS A 1 85 ? 15.631 6.926 -1.586 1.00 76.50 85 LYS A N 1
ATOM 716 C CA . LYS A 1 85 ? 16.777 6.161 -2.113 1.00 76.50 85 LYS A CA 1
ATOM 717 C C . LYS A 1 85 ? 17.059 6.472 -3.576 1.00 76.50 85 LYS A C 1
ATOM 719 O O . LYS A 1 85 ? 18.218 6.512 -3.980 1.00 76.50 85 LYS A O 1
ATOM 724 N N . PHE A 1 86 ? 16.014 6.699 -4.361 1.00 81.06 86 PHE A N 1
ATOM 725 C CA . PHE A 1 86 ? 16.124 6.972 -5.781 1.00 81.06 86 PHE A CA 1
ATOM 726 C C . PHE A 1 86 ? 15.762 8.430 -6.031 1.00 81.06 86 PHE A C 1
ATOM 728 O O . PHE A 1 86 ? 14.609 8.832 -5.947 1.00 81.06 86 PHE A O 1
ATOM 735 N N . LYS A 1 87 ? 16.791 9.237 -6.317 1.00 83.25 87 LYS A N 1
ATOM 736 C CA . LYS A 1 87 ? 16.729 10.704 -6.472 1.00 83.25 87 LYS A CA 1
ATOM 737 C C . LYS A 1 87 ? 16.014 11.167 -7.753 1.00 83.25 87 LYS A C 1
ATOM 739 O O . LYS A 1 87 ? 16.260 12.261 -8.254 1.00 83.25 87 LYS A O 1
ATOM 744 N N . HIS A 1 88 ? 15.150 10.324 -8.302 1.00 85.19 88 HIS A N 1
ATOM 745 C CA . HIS A 1 88 ? 14.362 10.584 -9.493 1.00 85.19 88 HIS A CA 1
ATOM 746 C C . HIS A 1 88 ? 12.903 10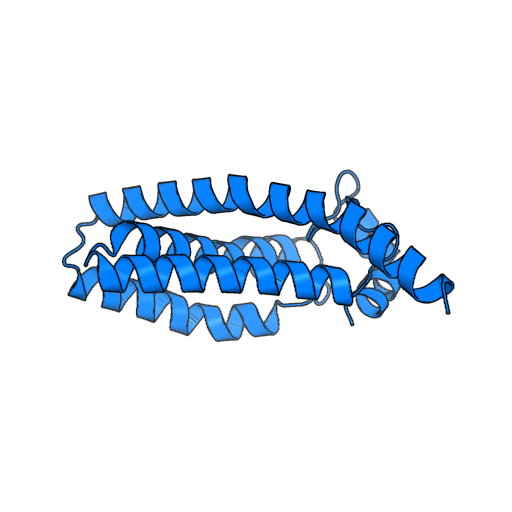.222 -9.229 1.00 85.19 88 HIS A C 1
ATOM 748 O O . HIS A 1 88 ? 12.562 9.561 -8.251 1.00 85.19 88 HIS A O 1
ATOM 754 N N . TYR A 1 89 ? 12.022 10.669 -10.117 1.00 84.12 89 TYR A N 1
ATOM 755 C CA . TYR A 1 89 ? 10.602 10.362 -10.022 1.00 84.12 89 TYR A CA 1
ATOM 756 C C . TYR A 1 89 ? 10.367 8.847 -10.003 1.00 84.12 89 TYR A C 1
ATOM 758 O O . TYR A 1 89 ? 10.872 8.160 -10.885 1.00 84.12 89 TYR A O 1
ATOM 766 N N . VAL A 1 90 ? 9.562 8.344 -9.065 1.00 84.00 90 VAL A N 1
ATOM 767 C CA . VAL A 1 90 ? 9.083 6.953 -9.047 1.00 84.00 90 VAL A CA 1
ATOM 768 C C . VAL A 1 90 ? 7.599 6.927 -9.441 1.00 84.00 90 VAL A C 1
ATOM 770 O O . VAL A 1 90 ? 6.813 7.722 -8.910 1.00 84.00 90 VAL A O 1
ATOM 773 N N . PRO A 1 91 ? 7.172 6.029 -10.350 1.00 82.75 91 PRO A N 1
ATOM 774 C CA . PRO A 1 91 ? 5.770 5.861 -10.697 1.00 82.75 91 PRO A CA 1
ATOM 775 C C . PRO A 1 91 ? 4.907 5.643 -9.453 1.00 82.75 91 PRO A C 1
ATOM 777 O O . PRO A 1 91 ? 5.233 4.849 -8.570 1.00 82.75 91 PRO A O 1
ATOM 780 N N . GLY A 1 92 ? 3.805 6.382 -9.381 1.00 82.69 92 GLY A N 1
ATOM 781 C CA . GLY A 1 92 ? 2.876 6.323 -8.255 1.00 82.69 92 GLY A CA 1
ATOM 782 C C . GLY A 1 92 ? 3.189 7.277 -7.098 1.00 82.69 92 GLY A C 1
ATOM 783 O O . GLY A 1 92 ? 2.353 7.421 -6.218 1.00 82.69 92 GLY A O 1
ATOM 784 N N . VAL A 1 93 ? 4.319 7.999 -7.088 1.00 88.69 93 VAL A N 1
ATOM 785 C CA . VAL A 1 93 ? 4.629 8.946 -5.992 1.00 88.69 93 VAL A CA 1
ATOM 786 C C . VAL A 1 93 ? 3.618 10.085 -5.902 1.00 88.69 93 VAL A C 1
ATOM 788 O O . VAL A 1 93 ? 3.136 10.386 -4.815 1.00 88.69 93 VAL A O 1
ATOM 791 N N . ILE A 1 94 ? 3.260 10.696 -7.034 1.00 89.38 94 ILE A N 1
ATOM 792 C CA . ILE A 1 94 ? 2.299 11.812 -7.055 1.00 89.38 94 ILE A CA 1
ATOM 793 C C . ILE A 1 94 ? 0.937 11.352 -6.531 1.00 89.38 94 ILE A C 1
ATOM 795 O O . ILE A 1 94 ? 0.357 12.010 -5.672 1.00 89.38 94 ILE A O 1
ATOM 799 N N . THR A 1 95 ? 0.448 10.201 -7.000 1.00 90.19 95 THR A N 1
ATOM 800 C CA . THR A 1 95 ? -0.813 9.634 -6.512 1.00 90.19 95 THR A CA 1
ATOM 801 C C . THR A 1 95 ? -0.722 9.309 -5.026 1.00 90.19 95 THR A C 1
ATOM 803 O O . THR A 1 95 ? -1.617 9.687 -4.281 1.00 90.19 95 THR A O 1
ATOM 806 N N . SER A 1 96 ? 0.378 8.713 -4.559 1.00 91.38 96 SER A N 1
ATOM 807 C CA . SER A 1 96 ? 0.585 8.432 -3.135 1.00 91.38 96 SER A CA 1
ATOM 808 C C . SER A 1 96 ? 0.537 9.695 -2.278 1.00 91.38 96 SER A C 1
ATOM 810 O O . SER A 1 96 ? -0.112 9.679 -1.242 1.00 91.38 96 SER A O 1
ATOM 812 N N . ILE A 1 97 ? 1.153 10.800 -2.711 1.00 91.38 97 ILE A N 1
ATOM 813 C CA . ILE A 1 97 ? 1.113 12.079 -1.981 1.00 91.38 97 ILE A CA 1
ATOM 814 C C . ILE A 1 97 ? -0.321 12.617 -1.903 1.00 91.38 97 ILE A C 1
ATOM 816 O O . ILE A 1 97 ? -0.777 12.982 -0.821 1.00 91.38 97 ILE A O 1
ATOM 820 N N . ILE A 1 98 ? -1.041 12.627 -3.029 1.00 94.38 98 ILE A N 1
ATOM 821 C CA . ILE A 1 98 ? -2.425 13.117 -3.093 1.00 94.38 98 ILE A CA 1
ATOM 822 C C . ILE A 1 98 ? -3.346 12.273 -2.201 1.00 94.38 98 ILE A C 1
ATOM 824 O O . ILE A 1 98 ? -4.170 12.827 -1.478 1.00 94.38 98 ILE A O 1
ATOM 828 N N . PHE A 1 99 ? -3.196 10.946 -2.217 1.00 94.12 99 PHE A N 1
ATOM 829 C CA . PHE A 1 99 ? -4.051 10.029 -1.461 1.00 94.12 99 PHE A CA 1
ATOM 830 C C . PHE A 1 99 ? -3.643 9.851 0.003 1.00 94.12 99 PHE A C 1
ATOM 832 O O . PHE A 1 99 ? -4.468 9.399 0.798 1.00 94.12 99 PHE A O 1
ATOM 839 N N . LEU A 1 100 ? -2.430 10.236 0.402 1.00 94.69 100 LEU A N 1
ATOM 840 C CA . LEU A 1 100 ? -1.971 10.075 1.781 1.00 94.69 100 LEU A CA 1
ATOM 841 C C . LEU A 1 100 ? -2.810 10.901 2.762 1.00 94.69 100 LEU A C 1
ATOM 843 O O . LEU A 1 100 ? -3.272 10.364 3.768 1.00 94.69 100 LEU A O 1
ATOM 847 N N . LEU A 1 101 ? -3.042 12.185 2.463 1.00 93.31 101 LEU A N 1
ATOM 848 C CA . LEU A 1 101 ? -3.782 13.075 3.366 1.00 93.31 101 LEU A CA 1
ATOM 849 C C . LEU A 1 101 ? -5.239 12.613 3.571 1.00 93.31 101 LEU A C 1
ATOM 851 O O . LEU A 1 101 ? -5.635 12.447 4.729 1.00 93.31 101 LEU A O 1
ATOM 855 N N . PRO A 1 102 ? -6.023 12.311 2.512 1.00 96.06 102 PRO A N 1
ATOM 856 C CA . PRO A 1 102 ? -7.355 11.733 2.676 1.00 96.06 102 PRO A CA 1
ATOM 857 C C . PRO A 1 102 ? -7.341 10.399 3.426 1.00 96.06 102 PRO A C 1
ATOM 859 O O . PRO A 1 102 ? -8.209 10.163 4.260 1.00 96.06 102 PRO A O 1
ATOM 862 N N . SER A 1 103 ? -6.349 9.537 3.180 1.00 96.12 103 SER A N 1
ATOM 863 C CA . SER A 1 103 ? -6.281 8.219 3.826 1.00 96.12 103 SER A CA 1
ATOM 864 C C . SER A 1 103 ? -6.065 8.326 5.335 1.00 96.12 103 SER A C 1
ATOM 866 O O . SER A 1 103 ? -6.761 7.666 6.106 1.00 96.12 103 SER A O 1
ATOM 868 N N . ILE A 1 104 ? -5.166 9.213 5.775 1.00 96.19 104 ILE A N 1
ATOM 869 C CA . ILE A 1 104 ? -4.950 9.493 7.203 1.00 96.19 104 ILE A CA 1
ATOM 870 C C . ILE A 1 104 ? -6.228 10.051 7.834 1.00 96.19 104 ILE A C 1
ATOM 872 O O . ILE A 1 104 ? -6.626 9.612 8.914 1.00 96.19 104 ILE A O 1
ATOM 876 N N . TYR A 1 105 ? -6.897 10.984 7.152 1.00 97.44 105 TYR A N 1
ATOM 877 C CA . TYR A 1 105 ? -8.155 11.548 7.633 1.00 97.44 105 TYR A CA 1
ATOM 878 C C . TYR A 1 105 ? -9.246 10.476 7.778 1.00 97.44 105 TYR A C 1
ATOM 880 O O . TYR A 1 105 ? -9.899 10.399 8.819 1.00 97.44 105 TYR A O 1
ATOM 888 N N . TYR A 1 106 ? -9.409 9.593 6.790 1.00 96.56 106 TYR A N 1
ATOM 889 C CA . TYR A 1 106 ? -10.385 8.507 6.858 1.00 96.56 106 TYR A CA 1
ATOM 890 C C . TYR A 1 106 ? -10.063 7.479 7.941 1.00 96.56 106 TYR A C 1
ATOM 892 O O . TYR A 1 106 ? -10.984 7.027 8.620 1.00 96.56 106 TYR A O 1
ATOM 900 N N . LEU A 1 107 ? -8.790 7.141 8.168 1.00 97.06 107 LEU A N 1
ATOM 901 C CA . LEU A 1 107 ? -8.388 6.300 9.302 1.00 97.06 107 LEU A CA 1
ATOM 902 C C . LEU A 1 107 ? -8.741 6.964 10.636 1.00 97.06 107 LEU A C 1
ATOM 904 O O . LEU A 1 107 ? -9.318 6.326 11.510 1.00 97.06 107 LEU A O 1
ATOM 908 N N . TYR A 1 108 ? -8.473 8.261 10.780 1.00 97.00 108 TYR A N 1
ATOM 909 C CA . TYR A 1 108 ? -8.833 8.991 11.991 1.00 97.00 108 TYR A CA 1
ATOM 910 C C . TYR A 1 108 ? -10.349 8.981 12.243 1.00 97.00 108 TYR A C 1
ATOM 912 O O . TYR A 1 108 ? -10.799 8.581 13.319 1.00 97.00 108 TYR A O 1
ATOM 920 N N . VAL A 1 109 ? -11.145 9.376 11.245 1.00 97.88 109 VAL A N 1
ATOM 921 C CA . VAL A 1 109 ? -12.609 9.445 11.367 1.00 97.88 109 VAL A CA 1
ATOM 922 C C . VAL A 1 109 ? -13.201 8.062 11.621 1.00 97.88 109 VAL A C 1
ATOM 924 O O . VAL A 1 109 ? -13.994 7.900 12.547 1.00 97.88 109 VAL A O 1
ATOM 927 N N . SER A 1 110 ? -12.790 7.047 10.860 1.00 96.50 110 SER A N 1
ATOM 928 C CA . SER A 1 110 ? -13.294 5.682 11.042 1.00 96.50 110 SER A CA 1
ATOM 929 C C . SER A 1 110 ? -12.909 5.098 12.400 1.00 96.50 110 SER A C 1
ATOM 931 O O . SER A 1 110 ? -13.764 4.514 13.058 1.00 96.50 110 SER A O 1
ATOM 933 N N . GLY A 1 111 ? -11.684 5.324 12.884 1.00 96.81 111 GLY A N 1
ATOM 934 C CA . GLY A 1 111 ? -11.268 4.899 14.221 1.00 96.81 111 GLY A CA 1
ATOM 935 C C . GLY A 1 111 ? -12.129 5.523 15.323 1.00 96.81 111 GLY A C 1
ATOM 936 O O . GLY A 1 111 ? -12.515 4.840 16.272 1.00 96.81 111 GLY A O 1
ATOM 937 N N . LYS A 1 112 ? -12.512 6.799 15.168 1.00 96.75 112 LYS A N 1
ATOM 938 C CA . LYS A 1 112 ? -13.434 7.484 16.087 1.00 96.75 112 LYS A CA 1
ATOM 939 C C . LYS A 1 112 ? -14.858 6.933 16.003 1.00 96.75 112 LYS A C 1
ATOM 941 O O . LYS A 1 112 ? -15.446 6.675 17.048 1.00 96.75 112 LYS A O 1
ATOM 946 N N . MET A 1 113 ? -15.394 6.732 14.798 1.00 96.44 113 MET A N 1
ATOM 947 C CA . MET A 1 113 ? -16.750 6.201 14.585 1.00 96.44 113 MET A CA 1
ATOM 948 C C . MET A 1 113 ? -16.901 4.753 15.062 1.00 96.44 113 MET A C 1
ATOM 950 O O . MET A 1 113 ? -17.956 4.371 15.551 1.00 96.44 113 MET A O 1
ATOM 954 N N . LEU A 1 114 ? -15.844 3.950 14.937 1.00 96.12 114 LEU A N 1
ATOM 955 C CA . LEU A 1 114 ? -15.807 2.560 15.392 1.00 96.12 114 LEU A CA 1
ATOM 956 C C . LEU A 1 114 ? -15.443 2.432 16.880 1.00 96.12 114 LEU A C 1
ATOM 958 O O . LEU A 1 114 ? -15.367 1.317 17.391 1.00 96.12 114 LEU A O 1
ATOM 962 N N . HIS A 1 115 ? -15.216 3.556 17.572 1.00 96.44 115 HIS A N 1
ATOM 963 C CA . HIS A 1 115 ? -14.800 3.610 18.976 1.00 96.44 115 HIS A CA 1
ATOM 964 C C . HIS A 1 115 ? -13.540 2.778 19.275 1.00 96.44 115 HIS A C 1
ATOM 966 O O . HIS A 1 115 ? -13.399 2.186 20.345 1.00 96.44 115 HIS A O 1
ATOM 972 N N . TYR A 1 116 ? -12.602 2.740 18.328 1.00 96.62 116 TYR A N 1
ATOM 973 C CA . TYR A 1 116 ? -11.346 2.016 18.476 1.00 96.62 116 TYR A CA 1
ATOM 974 C C . TYR A 1 116 ? -10.427 2.720 19.474 1.00 96.62 116 TYR A C 1
ATOM 976 O O . TYR A 1 116 ? -10.085 3.896 19.344 1.00 96.62 116 TYR A O 1
ATOM 984 N N . THR A 1 117 ? -10.020 1.975 20.498 1.00 96.38 117 THR A N 1
ATOM 985 C CA . THR A 1 117 ? -9.018 2.396 21.476 1.00 96.38 117 THR A CA 1
ATOM 986 C C . THR A 1 117 ? -7.619 2.368 20.858 1.00 96.38 117 THR A C 1
ATOM 988 O O . THR A 1 117 ? -7.375 1.693 19.854 1.00 96.38 117 THR A O 1
ATOM 991 N N . GLY A 1 118 ? -6.650 3.021 21.505 1.00 94.69 118 GLY A N 1
ATOM 992 C CA . GLY A 1 118 ? -5.252 2.975 21.060 1.00 94.69 118 GLY A CA 1
ATOM 993 C C . GLY A 1 118 ? -4.710 1.547 20.900 1.00 94.69 118 GLY A C 1
ATOM 994 O O . GLY A 1 118 ? -4.000 1.267 19.940 1.00 94.69 118 GLY A O 1
ATOM 995 N N . THR A 1 119 ? -5.114 0.613 21.769 1.00 96.38 119 THR A N 1
ATOM 996 C CA . THR A 1 119 ? -4.711 -0.799 21.668 1.00 96.38 119 THR A CA 1
ATOM 997 C C . THR A 1 119 ? -5.262 -1.467 20.411 1.00 96.38 119 THR A C 1
ATOM 999 O O . THR A 1 119 ? -4.513 -2.133 19.699 1.00 96.38 119 THR A O 1
ATOM 1002 N N . THR A 1 120 ? -6.537 -1.246 20.079 1.00 96.44 120 THR A N 1
ATOM 1003 C CA . THR A 1 120 ? -7.126 -1.784 18.841 1.00 96.44 120 THR A CA 1
ATOM 1004 C C . THR A 1 120 ? -6.479 -1.195 17.590 1.00 96.44 120 THR A C 1
ATOM 1006 O O . THR A 1 120 ? -6.229 -1.928 16.638 1.00 96.44 120 THR A O 1
ATOM 1009 N N . VAL A 1 121 ? -6.114 0.092 17.609 1.00 96.75 121 VAL A N 1
ATOM 1010 C CA . VAL A 1 121 ? -5.388 0.728 16.500 1.00 96.75 121 VAL A CA 1
ATOM 1011 C C . VAL A 1 121 ? -3.992 0.123 16.332 1.00 96.75 121 VAL A C 1
ATOM 1013 O O . VAL A 1 121 ? -3.590 -0.154 15.206 1.00 96.75 121 VAL A O 1
ATOM 1016 N N . ILE A 1 122 ? -3.270 -0.144 17.425 1.00 97.38 122 ILE A N 1
ATOM 1017 C CA . ILE A 1 122 ? -1.956 -0.809 17.377 1.00 97.38 122 ILE A CA 1
ATOM 1018 C C . ILE A 1 122 ? -2.085 -2.231 16.818 1.00 97.38 122 ILE A C 1
ATOM 1020 O O . ILE A 1 122 ? -1.303 -2.624 15.955 1.00 97.38 122 ILE A O 1
ATOM 1024 N N . LEU A 1 123 ? -3.085 -2.998 17.256 1.00 97.81 123 LEU A N 1
ATOM 1025 C CA . LEU A 1 123 ? -3.332 -4.340 16.719 1.00 97.81 123 LEU A CA 1
ATOM 1026 C C . LEU A 1 123 ? -3.661 -4.300 15.224 1.00 97.81 123 LEU A C 1
ATOM 1028 O O . LEU A 1 123 ? -3.124 -5.095 14.455 1.00 97.81 123 LEU A O 1
ATOM 1032 N N . ALA A 1 124 ? -4.490 -3.346 14.802 1.00 97.25 124 ALA A N 1
ATOM 1033 C CA . ALA A 1 124 ? -4.811 -3.152 13.396 1.00 97.25 124 ALA A CA 1
ATOM 1034 C C . ALA A 1 124 ? -3.585 -2.740 12.571 1.00 97.25 124 ALA A C 1
ATOM 1036 O O . ALA A 1 124 ? -3.414 -3.195 11.443 1.00 97.25 124 ALA A O 1
ATOM 1037 N N . PHE A 1 125 ? -2.702 -1.917 13.141 1.00 96.50 125 PHE A N 1
ATOM 1038 C CA . PHE A 1 125 ? -1.435 -1.531 12.527 1.00 96.50 125 PHE A CA 1
ATOM 1039 C C . PHE A 1 125 ? -0.528 -2.745 12.295 1.00 96.50 125 PHE A C 1
ATOM 1041 O O . PHE A 1 125 ? -0.036 -2.944 11.183 1.00 96.50 125 PHE A O 1
ATOM 1048 N N . LEU A 1 126 ? -0.356 -3.594 13.312 1.00 97.38 126 LEU A N 1
ATOM 1049 C CA . LEU A 1 126 ? 0.433 -4.823 13.201 1.00 97.38 126 LEU A CA 1
ATOM 1050 C C . LEU A 1 126 ? -0.161 -5.783 12.165 1.00 97.38 126 LEU A C 1
ATOM 1052 O O . LEU A 1 126 ? 0.575 -6.329 11.342 1.00 97.38 126 LEU A O 1
ATOM 1056 N N . LEU A 1 127 ? -1.487 -5.947 12.162 1.00 97.19 127 LEU A N 1
ATOM 1057 C CA . LEU A 1 127 ? -2.174 -6.772 11.173 1.00 97.19 127 LEU A CA 1
ATOM 1058 C C . LEU A 1 127 ? -2.017 -6.202 9.756 1.00 97.19 127 LEU A C 1
ATOM 1060 O O . LEU A 1 127 ? -1.730 -6.952 8.828 1.00 97.19 127 LEU A O 1
ATOM 1064 N N . GLY A 1 128 ? -2.137 -4.885 9.584 1.00 95.31 128 GLY A N 1
ATOM 1065 C CA . GLY A 1 128 ? -1.926 -4.211 8.303 1.00 95.31 128 GLY A CA 1
ATOM 1066 C C . GLY A 1 128 ? -0.519 -4.429 7.745 1.00 95.31 128 GLY A C 1
ATOM 1067 O O . GLY A 1 128 ? -0.367 -4.749 6.567 1.00 95.31 128 GLY A O 1
ATOM 1068 N N . ILE A 1 129 ? 0.512 -4.339 8.593 1.00 93.88 129 ILE A N 1
ATOM 1069 C CA . ILE A 1 129 ? 1.894 -4.664 8.207 1.00 93.88 129 ILE A CA 1
ATOM 1070 C C . ILE A 1 129 ? 2.021 -6.137 7.816 1.00 93.88 129 ILE A C 1
ATOM 1072 O O . ILE A 1 129 ? 2.622 -6.442 6.786 1.00 93.88 129 ILE A O 1
ATOM 1076 N N . ALA A 1 130 ? 1.459 -7.050 8.610 1.00 95.06 130 ALA A N 1
ATOM 1077 C CA . ALA A 1 130 ? 1.516 -8.478 8.318 1.00 95.06 130 ALA A CA 1
ATOM 1078 C C . ALA A 1 130 ? 0.870 -8.801 6.959 1.00 95.06 130 ALA A C 1
ATOM 1080 O O . ALA A 1 130 ? 1.466 -9.509 6.147 1.00 95.06 130 ALA A O 1
ATOM 1081 N N . LEU A 1 131 ? -0.300 -8.219 6.678 1.00 92.44 131 LEU A N 1
ATOM 1082 C CA . LEU A 1 131 ? -0.986 -8.353 5.393 1.00 92.44 131 LEU A CA 1
ATOM 1083 C C . LEU A 1 131 ? -0.146 -7.796 4.243 1.00 92.44 131 LEU A C 1
ATOM 1085 O O . LEU A 1 131 ? -0.033 -8.446 3.210 1.00 92.44 131 LEU A O 1
ATOM 1089 N N . LEU A 1 132 ? 0.494 -6.640 4.424 1.00 89.50 132 LEU A N 1
ATOM 1090 C CA . LEU A 1 132 ? 1.356 -6.032 3.411 1.00 89.50 132 LEU A CA 1
ATOM 1091 C C . LEU A 1 132 ? 2.576 -6.907 3.085 1.00 89.50 132 LEU A C 1
ATOM 1093 O O . LEU A 1 132 ? 2.893 -7.125 1.914 1.00 89.50 132 LEU A O 1
ATOM 1097 N N . ILE A 1 133 ? 3.241 -7.437 4.115 1.00 89.12 133 ILE A N 1
ATOM 1098 C CA . ILE A 1 133 ? 4.401 -8.327 3.971 1.00 89.12 133 ILE A CA 1
ATOM 1099 C C . ILE A 1 133 ? 3.999 -9.662 3.336 1.00 89.12 133 ILE A C 1
ATOM 1101 O O . ILE A 1 133 ? 4.793 -10.239 2.598 1.00 89.12 133 ILE A O 1
ATOM 1105 N N . ALA A 1 134 ? 2.788 -10.156 3.591 1.00 90.50 134 ALA A N 1
ATOM 1106 C CA . ALA A 1 134 ? 2.298 -11.386 2.983 1.00 90.50 134 ALA A CA 1
ATOM 1107 C C . ALA A 1 134 ? 1.854 -11.175 1.525 1.00 90.50 134 ALA A C 1
ATOM 1109 O O . ALA A 1 134 ? 2.267 -11.921 0.638 1.00 90.50 134 ALA A O 1
ATOM 1110 N N . LEU A 1 135 ? 1.035 -10.155 1.263 1.00 87.00 135 LEU A N 1
ATOM 1111 C CA . LEU A 1 135 ? 0.339 -9.975 -0.009 1.00 87.00 135 LEU A CA 1
ATOM 1112 C C . LEU A 1 135 ? 1.258 -9.463 -1.123 1.00 87.00 135 LEU A C 1
ATOM 1114 O O . LEU A 1 135 ? 1.249 -10.023 -2.220 1.00 87.00 135 LEU A O 1
ATOM 1118 N N . LEU A 1 136 ? 2.088 -8.448 -0.850 1.00 83.50 136 LEU A N 1
ATOM 1119 C CA . LEU A 1 136 ? 2.919 -7.825 -1.889 1.00 83.50 136 LEU A CA 1
ATOM 1120 C C . LEU A 1 136 ? 3.917 -8.801 -2.530 1.00 83.50 136 LEU A C 1
ATOM 1122 O O . LEU A 1 136 ? 4.022 -8.817 -3.756 1.00 83.50 136 LEU A O 1
ATOM 1126 N N . PRO A 1 137 ? 4.651 -9.649 -1.781 1.00 84.06 137 PRO A N 1
ATOM 1127 C CA . PRO A 1 137 ? 5.562 -10.604 -2.403 1.00 84.06 137 PRO A CA 1
ATOM 1128 C C . PRO A 1 137 ? 4.836 -11.677 -3.211 1.00 84.06 137 PRO A C 1
ATOM 1130 O O . PRO A 1 137 ? 5.367 -12.110 -4.230 1.00 84.06 137 PRO A O 1
ATOM 1133 N N . ILE A 1 138 ? 3.649 -12.114 -2.774 1.00 85.56 138 ILE A N 1
ATOM 1134 C CA . ILE A 1 138 ? 2.834 -13.079 -3.526 1.00 85.56 138 ILE A CA 1
ATOM 1135 C C . ILE A 1 138 ? 2.441 -12.469 -4.870 1.00 85.56 138 ILE A C 1
ATOM 1137 O O . ILE A 1 138 ? 2.626 -13.098 -5.911 1.00 85.56 138 ILE A O 1
ATOM 1141 N N . LEU A 1 139 ? 1.974 -11.223 -4.847 1.00 83.94 139 LEU A N 1
ATOM 1142 C CA . LEU A 1 139 ? 1.568 -10.507 -6.042 1.00 83.94 139 LEU A CA 1
ATOM 1143 C C . LEU A 1 139 ? 2.749 -10.236 -6.980 1.00 83.94 139 LEU A C 1
ATOM 1145 O O . LEU A 1 139 ? 2.679 -10.539 -8.164 1.00 83.94 139 LEU A O 1
ATOM 1149 N N . HIS A 1 140 ? 3.883 -9.761 -6.462 1.00 81.19 140 HIS A N 1
ATOM 1150 C CA . HIS A 1 140 ? 5.084 -9.564 -7.277 1.00 81.19 140 HIS A CA 1
ATOM 1151 C C . HIS A 1 140 ? 5.594 -10.874 -7.893 1.00 81.19 140 HIS A C 1
ATOM 1153 O O . HIS A 1 140 ? 6.023 -10.883 -9.044 1.00 81.19 140 HIS A O 1
ATOM 1159 N N . LYS A 1 141 ? 5.513 -12.001 -7.173 1.00 82.06 141 LYS A N 1
ATOM 1160 C CA . LYS A 1 141 ? 5.872 -13.314 -7.729 1.00 82.06 141 LYS A CA 1
ATOM 1161 C C . LYS A 1 141 ? 4.918 -13.757 -8.839 1.00 82.06 141 LYS A C 1
ATOM 1163 O O . LYS A 1 141 ? 5.374 -14.373 -9.798 1.00 82.06 141 LYS A O 1
ATOM 1168 N N . SER A 1 142 ? 3.621 -13.454 -8.741 1.00 81.00 142 SER A N 1
ATOM 1169 C CA . SER A 1 142 ? 2.638 -13.826 -9.771 1.00 81.00 142 SER A CA 1
ATOM 1170 C C . SER A 1 142 ? 2.746 -12.978 -11.047 1.00 81.00 142 SER A C 1
ATOM 11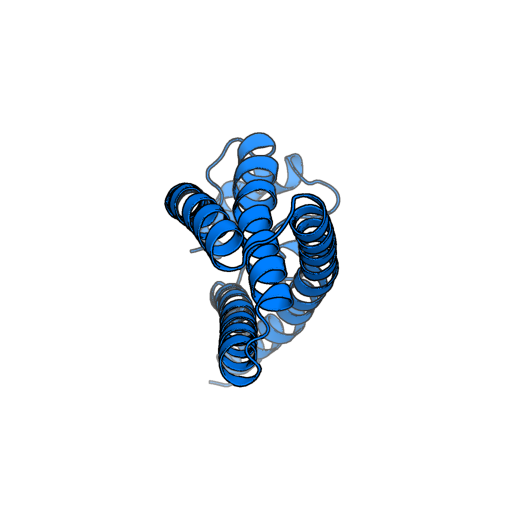72 O O . SER A 1 142 ? 2.338 -13.431 -12.121 1.00 81.00 142 SER A O 1
ATOM 1174 N N . MET A 1 143 ? 3.378 -11.801 -10.971 1.00 80.94 143 MET A N 1
ATOM 1175 C CA . MET A 1 143 ? 3.631 -10.941 -12.131 1.00 80.94 143 MET A CA 1
ATOM 1176 C C . MET A 1 143 ? 4.524 -11.605 -13.192 1.00 80.94 143 MET A C 1
ATOM 1178 O O . MET A 1 143 ? 4.268 -11.446 -14.383 1.00 80.94 143 MET A O 1
ATOM 1182 N N . GLY A 1 144 ? 5.536 -12.387 -12.807 1.00 80.06 144 GLY A N 1
ATOM 1183 C CA . GLY A 1 144 ? 6.436 -13.044 -13.770 1.00 80.06 144 GLY A CA 1
ATOM 1184 C C . GLY A 1 144 ? 5.724 -14.030 -14.707 1.00 80.06 144 GLY A C 1
ATOM 1185 O O . GLY A 1 144 ? 5.761 -13.847 -15.928 1.00 80.06 144 GLY A O 1
ATOM 1186 N N . PRO A 1 145 ? 5.012 -15.040 -14.171 1.00 83.31 145 PRO A N 1
ATOM 1187 C CA . PRO A 1 145 ? 4.188 -15.946 -14.970 1.00 83.31 145 PRO A CA 1
ATOM 1188 C C . PRO A 1 145 ? 3.156 -15.216 -15.837 1.00 83.31 145 PRO A C 1
ATOM 1190 O O . PRO A 1 145 ? 2.968 -15.570 -17.001 1.00 83.31 145 PRO A O 1
ATOM 1193 N N . CYS A 1 146 ? 2.524 -14.170 -15.298 1.00 82.75 146 CYS A N 1
ATOM 1194 C CA . CYS A 1 146 ? 1.542 -13.368 -16.020 1.00 82.75 146 CYS A CA 1
ATOM 1195 C C . CYS A 1 146 ? 2.160 -12.615 -17.214 1.00 82.75 146 CYS A C 1
ATOM 1197 O O . CYS A 1 146 ? 1.625 -12.662 -18.320 1.00 82.75 146 CYS A O 1
ATOM 1199 N N . SER A 1 147 ? 3.331 -12.004 -17.022 1.00 82.75 147 SER A N 1
ATOM 1200 C CA . SER A 1 147 ? 4.104 -11.337 -18.078 1.00 82.75 147 SER A CA 1
ATOM 1201 C C . SER A 1 147 ? 4.460 -12.301 -19.220 1.00 82.75 147 SER A C 1
ATOM 1203 O O . SER A 1 147 ? 4.223 -12.025 -20.399 1.00 82.75 147 SER A O 1
ATOM 1205 N N . ASN A 1 148 ? 4.934 -13.502 -18.874 1.00 82.81 148 ASN A N 1
ATOM 1206 C CA . ASN A 1 148 ? 5.239 -14.544 -19.856 1.00 82.81 148 ASN A CA 1
ATOM 1207 C C . ASN A 1 148 ? 3.991 -14.993 -20.630 1.00 82.81 148 ASN A C 1
ATOM 1209 O O . ASN A 1 148 ? 4.059 -15.222 -21.841 1.00 82.81 148 ASN A O 1
ATOM 1213 N N . TRP A 1 149 ? 2.849 -15.101 -19.948 1.00 84.50 149 TRP A N 1
ATOM 1214 C CA . TRP A 1 149 ? 1.579 -15.443 -20.580 1.00 84.50 149 TRP A CA 1
ATOM 1215 C C . TRP A 1 149 ? 1.131 -14.371 -21.581 1.00 84.50 149 TRP A C 1
ATOM 1217 O O . TRP A 1 149 ? 0.815 -14.711 -22.723 1.00 84.50 149 TRP A O 1
ATOM 1227 N N . PHE A 1 150 ? 1.197 -13.087 -21.212 1.00 83.25 150 PHE A N 1
ATOM 1228 C CA . PHE A 1 150 ? 0.885 -11.984 -22.126 1.00 83.25 150 PHE A CA 1
ATOM 1229 C C . PHE A 1 150 ? 1.801 -11.960 -23.349 1.00 83.25 150 PHE A C 1
ATOM 1231 O O . PHE A 1 150 ? 1.327 -11.777 -24.469 1.00 83.25 150 PHE A O 1
ATOM 1238 N N . HIS A 1 151 ? 3.101 -12.195 -23.157 1.00 82.06 151 HIS A N 1
ATOM 1239 C CA . HIS A 1 151 ? 4.065 -12.263 -24.256 1.00 82.06 151 HIS A CA 1
ATOM 1240 C C . HIS A 1 151 ? 3.806 -13.432 -25.212 1.00 82.06 151 HIS A C 1
ATOM 1242 O O . HIS A 1 151 ? 3.963 -13.299 -26.423 1.00 82.06 151 HIS A O 1
ATOM 1248 N N . LYS A 1 152 ? 3.392 -14.592 -24.690 1.00 86.12 152 LYS A N 1
ATOM 1249 C CA . LYS A 1 152 ? 3.006 -15.732 -25.531 1.00 86.12 152 LYS A CA 1
ATOM 1250 C C . LYS A 1 152 ? 1.730 -15.429 -26.317 1.00 86.12 152 LYS A C 1
ATOM 1252 O O . LYS A 1 152 ? 1.668 -15.735 -27.503 1.00 86.12 152 LYS A O 1
ATOM 1257 N N . TYR A 1 153 ? 0.736 -14.823 -25.671 1.00 85.06 153 TYR A N 1
ATOM 1258 C CA . TYR A 1 153 ? -0.529 -14.463 -26.308 1.00 85.06 153 TYR A CA 1
ATOM 1259 C C . TYR A 1 153 ? -0.348 -13.421 -27.419 1.00 85.06 153 TYR A C 1
ATOM 1261 O O . TYR A 1 153 ? -0.965 -13.544 -28.473 1.00 85.06 153 TYR A O 1
ATOM 1269 N N . SER A 1 154 ? 0.528 -12.429 -27.228 1.00 84.31 154 SER A N 1
ATOM 1270 C CA . SER A 1 154 ? 0.773 -11.393 -28.239 1.00 84.31 154 SER A CA 1
ATOM 1271 C C . SER A 1 154 ? 1.481 -11.909 -29.496 1.00 84.31 154 SER A C 1
ATOM 1273 O O . SER A 1 154 ? 1.275 -11.342 -30.560 1.00 84.31 154 SER A O 1
ATOM 1275 N N . LYS A 1 155 ? 2.279 -12.981 -29.387 1.00 81.19 155 LYS A N 1
ATOM 1276 C CA . LYS A 1 155 ? 2.965 -13.643 -30.514 1.00 81.19 155 LYS A CA 1
ATOM 1277 C C . LYS A 1 155 ? 2.139 -14.720 -31.222 1.00 81.19 155 LYS A C 1
ATOM 1279 O O . LYS A 1 155 ? 2.576 -15.241 -32.240 1.00 81.19 155 LYS A O 1
ATOM 1284 N N . ALA A 1 156 ? 1.007 -15.118 -30.645 1.00 73.69 156 ALA A N 1
ATOM 1285 C CA . ALA A 1 156 ? 0.109 -16.116 -31.225 1.00 73.69 156 ALA A CA 1
ATOM 1286 C C . ALA A 1 156 ? -0.889 -15.507 -32.235 1.00 73.69 156 ALA A C 1
ATOM 1288 O O . ALA A 1 156 ? -1.771 -16.214 -32.720 1.00 73.69 156 ALA A O 1
ATOM 1289 N N . ARG A 1 157 ? -0.758 -14.208 -32.522 1.00 53.22 157 ARG A N 1
ATOM 1290 C CA . ARG A 1 157 ? -1.426 -13.475 -33.602 1.00 53.22 157 ARG A CA 1
ATOM 1291 C C . ARG A 1 157 ? -0.383 -12.992 -34.596 1.00 53.22 157 ARG A C 1
ATOM 1293 O O . ARG A 1 157 ? -0.761 -12.872 -35.777 1.00 53.22 157 ARG A O 1
#